Protein AF-B1PHM2-F1 (afdb_monomer_lite)

Foldseek 3Di:
DDADDAFDWAAFFAFHFWDWDQDPDDDDDPVRVVVCVVVHDPPRRIDTPTDTQHHPRTFGFHDKDKDAVVVVDDDPPPDGIDIDTDGDDDDDD

Sequence (93 aa):
MGIIRIGAEVKEGDILVGKVTPKGEKDLSAEERLLHAIFGDKSREVRDTSLRVPHGGDGVVRDVKIFTRANGDELQSGVNMLVRVYTAQKRKI

Radius of gyration: 18.05 Å; chains: 1; bounding box: 45×38×41 Å

Organism: NCBI:txid150054

Secondary structure (DSSP, 8-state):
-EEPPTT-EE-TT-EEEE-EEEPP-----HHHHHHHHHH-TT---EEE--EEPPTT--EEEEEEEEEEGGGT----TT-SEEEEEEEE-----

Structure (mmCIF, N/CA/C/O backbone):
data_AF-B1PHM2-F1
#
_entry.id   AF-B1PHM2-F1
#
loop_
_atom_site.group_PDB
_atom_site.id
_atom_site.type_symbol
_atom_site.label_atom_id
_atom_site.label_alt_id
_atom_site.label_comp_id
_atom_site.label_asym_id
_atom_site.label_entity_id
_atom_site.label_seq_id
_atom_site.pdbx_PDB_ins_code
_atom_site.Cartn_x
_atom_site.Cartn_y
_atom_site.Cartn_z
_atom_site.occupancy
_atom_site.B_iso_or_equiv
_atom_site.auth_seq_id
_atom_site.auth_comp_id
_atom_site.auth_asym_id
_atom_site.auth_atom_id
_atom_site.pdbx_PDB_model_num
ATOM 1 N N . MET A 1 1 ? 2.816 -5.310 -7.244 1.00 68.25 1 MET A N 1
ATOM 2 C CA . MET A 1 1 ? 2.545 -4.265 -6.232 1.00 68.25 1 MET A CA 1
ATOM 3 C C . MET A 1 1 ? 1.269 -4.634 -5.513 1.00 68.25 1 MET A C 1
ATOM 5 O O . MET A 1 1 ? 0.315 -5.010 -6.181 1.00 68.25 1 MET A O 1
ATOM 9 N N . GLY A 1 2 ? 1.266 -4.559 -4.185 1.00 86.31 2 GLY A N 1
ATOM 10 C CA . GLY A 1 2 ? 0.031 -4.607 -3.401 1.00 86.31 2 GLY A CA 1
ATOM 11 C C . GLY A 1 2 ? -0.434 -3.182 -3.126 1.00 86.31 2 GLY A C 1
ATOM 12 O O . GLY A 1 2 ? 0.399 -2.335 -2.820 1.00 86.31 2 GLY A O 1
ATOM 13 N N . ILE A 1 3 ? -1.723 -2.897 -3.261 1.00 91.88 3 ILE A N 1
ATOM 14 C CA . ILE A 1 3 ? -2.299 -1.591 -2.925 1.00 91.88 3 ILE A CA 1
ATOM 15 C C . ILE A 1 3 ? -3.475 -1.852 -1.998 1.00 91.88 3 ILE A C 1
ATOM 17 O O . ILE A 1 3 ? -4.264 -2.771 -2.239 1.00 91.88 3 ILE A O 1
ATOM 21 N N . ILE A 1 4 ? -3.565 -1.076 -0.924 1.00 92.69 4 ILE A N 1
ATOM 22 C CA . ILE A 1 4 ? -4.657 -1.208 0.029 1.00 92.69 4 ILE A CA 1
ATOM 23 C C . ILE A 1 4 ? -6.008 -0.864 -0.611 1.00 92.69 4 ILE A C 1
ATOM 25 O O . ILE A 1 4 ? -6.100 -0.015 -1.500 1.00 92.69 4 ILE A O 1
ATOM 29 N N . ARG A 1 5 ? -7.071 -1.547 -0.179 1.00 91.88 5 ARG A N 1
ATOM 30 C CA . ARG A 1 5 ? -8.422 -1.333 -0.712 1.00 91.88 5 ARG A CA 1
ATOM 31 C C . ARG A 1 5 ? -9.073 -0.109 -0.073 1.00 91.88 5 ARG A C 1
ATOM 33 O O . ARG A 1 5 ? -8.867 0.171 1.106 1.00 91.88 5 ARG A O 1
ATOM 40 N N . ILE A 1 6 ? -9.904 0.580 -0.850 1.00 93.81 6 ILE A N 1
ATOM 41 C CA . ILE A 1 6 ? -10.773 1.648 -0.348 1.00 93.81 6 ILE A CA 1
ATOM 42 C C . ILE A 1 6 ? -11.754 1.054 0.672 1.00 93.81 6 ILE A C 1
ATOM 44 O O . ILE A 1 6 ? -12.279 -0.040 0.468 1.00 93.81 6 ILE A O 1
ATOM 48 N N . GLY A 1 7 ? -11.975 1.766 1.775 1.00 92.06 7 GLY A N 1
ATOM 49 C CA . GLY A 1 7 ? -12.790 1.328 2.907 1.00 92.06 7 GLY A CA 1
ATOM 50 C C . GLY A 1 7 ? -12.034 0.506 3.952 1.00 92.06 7 GLY A C 1
ATOM 51 O O . GLY A 1 7 ? -12.622 0.165 4.972 1.00 92.06 7 GLY A O 1
ATOM 52 N N . ALA A 1 8 ? -10.750 0.202 3.738 1.00 93.62 8 ALA A N 1
ATOM 53 C CA . ALA A 1 8 ? -9.940 -0.478 4.742 1.00 93.62 8 ALA A CA 1
ATOM 54 C C . ALA A 1 8 ? -9.620 0.456 5.917 1.00 93.62 8 ALA A C 1
ATOM 56 O O . ALA A 1 8 ? -9.185 1.593 5.715 1.00 93.62 8 ALA A O 1
ATOM 57 N N . GLU A 1 9 ? -9.808 -0.042 7.136 1.00 93.06 9 GLU A N 1
ATOM 58 C CA . GLU A 1 9 ? -9.271 0.570 8.349 1.00 93.06 9 GLU A CA 1
ATOM 59 C C . GLU A 1 9 ? -7.763 0.323 8.409 1.00 93.06 9 GLU A C 1
ATOM 61 O O . GLU A 1 9 ? -7.302 -0.793 8.171 1.00 93.06 9 GLU A O 1
ATOM 66 N N . VAL A 1 10 ? -7.003 1.372 8.706 1.00 93.88 10 VAL A N 1
ATOM 67 C CA . VAL A 1 10 ? -5.545 1.336 8.783 1.00 93.88 10 VAL A CA 1
ATOM 68 C C . VAL A 1 10 ? -5.063 1.930 10.095 1.00 93.88 10 VAL A C 1
ATOM 70 O O . VAL A 1 10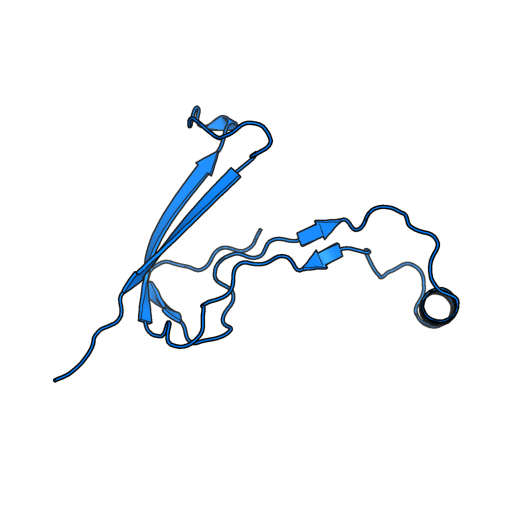 ? -5.644 2.884 10.622 1.00 93.88 10 VAL A O 1
ATOM 73 N N . LYS A 1 11 ? -3.981 1.361 10.614 1.00 92.69 11 LYS A N 1
ATOM 74 C CA . LYS A 1 11 ? -3.287 1.821 11.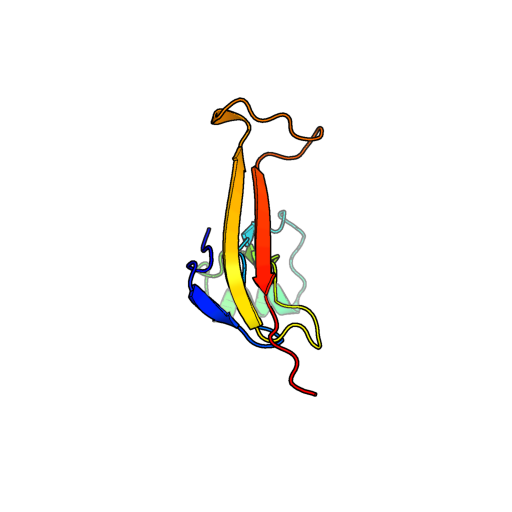815 1.00 92.69 11 LYS A CA 1
ATOM 75 C C . LYS A 1 11 ? -1.829 2.118 11.504 1.00 92.69 11 LYS A C 1
ATOM 77 O O . LYS A 1 11 ? -1.329 1.825 10.419 1.00 92.69 11 LYS A O 1
ATOM 82 N N . GLU A 1 12 ? -1.146 2.734 12.461 1.00 92.12 12 GLU A N 1
ATOM 83 C CA . GLU A 1 12 ? 0.284 2.999 12.341 1.00 92.12 12 GLU A CA 1
ATOM 84 C C . GLU A 1 12 ? 1.066 1.729 11.972 1.00 92.12 12 GLU A C 1
ATOM 86 O O . GLU A 1 12 ? 0.828 0.649 12.510 1.00 92.12 12 GLU A O 1
ATOM 91 N N . GLY A 1 13 ? 1.989 1.857 11.018 1.00 90.12 13 GLY A N 1
ATOM 92 C CA . GLY A 1 13 ? 2.796 0.733 10.543 1.00 90.12 13 GLY A CA 1
ATOM 93 C C . GLY A 1 13 ? 2.139 -0.154 9.478 1.00 90.12 13 GLY A C 1
ATOM 94 O O . GLY A 1 13 ? 2.868 -0.906 8.824 1.00 90.12 13 GLY A O 1
ATOM 95 N N . ASP A 1 14 ? 0.831 -0.032 9.221 1.00 92.81 14 ASP A N 1
ATOM 96 C CA . ASP A 1 14 ? 0.175 -0.786 8.148 1.00 92.81 14 ASP A CA 1
ATOM 97 C C . ASP A 1 14 ? 0.718 -0.399 6.767 1.00 92.81 14 ASP A C 1
ATOM 99 O O . ASP A 1 14 ? 1.115 0.742 6.511 1.00 92.81 14 ASP A O 1
ATOM 103 N N . ILE A 1 15 ? 0.733 -1.364 5.846 1.00 92.50 15 ILE A N 1
ATOM 104 C CA . ILE A 1 15 ? 1.247 -1.173 4.487 1.00 92.50 15 ILE A CA 1
ATOM 105 C C . ILE A 1 15 ? 0.134 -0.623 3.590 1.00 92.50 15 ILE A C 1
ATOM 107 O O . ILE A 1 15 ? -0.834 -1.314 3.279 1.00 92.50 15 ILE A O 1
ATOM 111 N N . LEU A 1 16 ? 0.314 0.607 3.107 1.00 91.25 16 LEU A N 1
ATOM 112 C CA 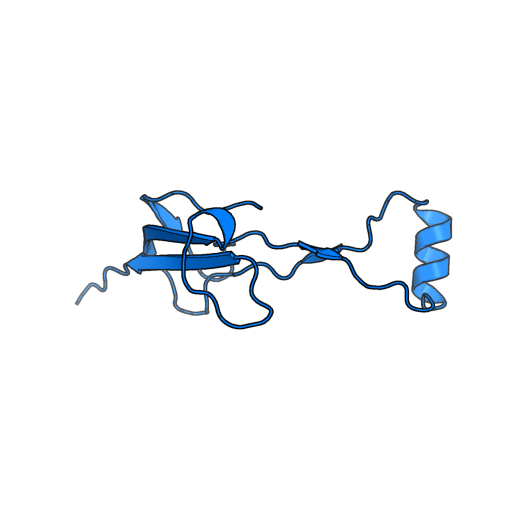. LEU A 1 16 ? -0.583 1.249 2.144 1.00 91.25 16 LEU A CA 1
ATOM 113 C C . LEU A 1 16 ? -0.264 0.823 0.708 1.00 91.25 16 LEU A C 1
ATOM 115 O O . LEU A 1 16 ? -1.161 0.535 -0.086 1.00 91.25 16 LEU A O 1
ATOM 119 N N . VAL A 1 17 ? 1.028 0.787 0.367 1.00 93.62 17 VAL A N 1
ATOM 120 C CA . VAL A 1 17 ? 1.500 0.427 -0.974 1.00 93.62 17 VAL A CA 1
ATOM 121 C C . VAL A 1 17 ? 2.730 -0.463 -0.861 1.00 93.62 17 VAL A C 1
ATOM 123 O O . VAL A 1 17 ? 3.797 -0.017 -0.451 1.00 93.62 17 VAL A O 1
ATOM 126 N N . GLY A 1 18 ? 2.588 -1.717 -1.276 1.00 92.56 18 GLY A N 1
ATOM 127 C CA . GLY A 1 18 ? 3.660 -2.699 -1.347 1.00 92.56 18 GLY A CA 1
ATOM 128 C C . GLY A 1 18 ? 4.585 -2.437 -2.536 1.00 92.56 18 GLY A C 1
ATOM 129 O O . GLY A 1 18 ? 4.209 -2.747 -3.674 1.00 92.56 18 GLY A O 1
ATOM 130 N N . LYS A 1 19 ? 5.788 -1.906 -2.284 1.00 90.12 19 LYS A N 1
ATOM 131 C CA . LYS A 1 19 ? 6.828 -1.632 -3.289 1.00 90.12 19 LYS A CA 1
ATOM 132 C C . LYS A 1 19 ? 8.106 -2.394 -2.942 1.00 90.12 19 LYS A C 1
ATOM 134 O O . LYS A 1 19 ? 8.769 -2.110 -1.947 1.00 90.12 19 LYS A O 1
ATOM 139 N N . VAL A 1 20 ? 8.501 -3.290 -3.838 1.00 87.69 20 VAL A N 1
ATOM 140 C CA . VAL A 1 20 ? 9.785 -3.992 -3.782 1.00 87.69 20 VAL A CA 1
ATOM 141 C C . VAL A 1 20 ? 10.751 -3.361 -4.774 1.00 87.69 20 VAL A C 1
ATOM 143 O O . VAL A 1 20 ? 10.394 -3.128 -5.928 1.00 87.69 20 VAL A O 1
ATOM 146 N N . THR A 1 21 ? 11.959 -3.058 -4.315 1.00 82.44 21 THR A N 1
ATOM 147 C CA . THR A 1 21 ? 13.038 -2.544 -5.162 1.00 82.44 21 THR A CA 1
ATOM 148 C C . THR A 1 21 ? 14.152 -3.589 -5.173 1.00 82.44 21 THR A C 1
ATOM 150 O O . THR A 1 21 ? 14.575 -3.993 -4.088 1.00 82.44 21 THR A O 1
ATOM 153 N N . PRO A 1 22 ? 14.619 -4.069 -6.339 1.00 80.81 22 PRO A N 1
ATOM 154 C CA . PRO A 1 22 ? 15.760 -4.979 -6.376 1.00 80.81 22 PRO A CA 1
ATOM 155 C C . PRO A 1 22 ? 16.975 -4.280 -5.756 1.00 80.81 22 PRO A C 1
ATOM 157 O O . PRO A 1 22 ? 17.244 -3.115 -6.062 1.00 80.81 22 PRO A O 1
ATOM 160 N N . LYS A 1 23 ? 17.686 -4.954 -4.849 1.00 73.94 23 LYS A N 1
ATOM 161 C CA . LYS A 1 23 ? 19.029 -4.520 -4.469 1.00 73.94 23 LYS A CA 1
ATOM 162 C C . LYS A 1 23 ? 19.929 -4.773 -5.680 1.00 73.94 23 LYS A C 1
ATOM 164 O O . LYS A 1 23 ? 19.832 -5.824 -6.305 1.00 73.94 23 LYS A O 1
ATOM 169 N N . GLY A 1 24 ? 20.738 -3.784 -6.053 1.00 64.44 24 GLY A N 1
ATOM 170 C CA . GLY A 1 24 ? 21.783 -4.004 -7.052 1.00 64.44 24 GLY A CA 1
ATOM 171 C C . GLY A 1 24 ? 22.810 -4.996 -6.513 1.00 64.44 24 GLY A C 1
ATOM 172 O O . GLY A 1 24 ? 23.031 -5.025 -5.302 1.00 64.44 24 GLY A O 1
ATOM 173 N N . GLU A 1 25 ? 23.416 -5.775 -7.406 1.00 60.78 25 GLU A N 1
ATOM 174 C CA . GLU A 1 25 ? 24.515 -6.690 -7.096 1.00 60.78 25 GLU A CA 1
ATOM 175 C C . GLU A 1 25 ? 25.640 -5.895 -6.416 1.00 60.78 25 GLU A C 1
ATOM 177 O O . GLU A 1 25 ? 26.338 -5.096 -7.041 1.00 60.78 25 GLU A O 1
ATOM 182 N N . LYS A 1 26 ? 25.764 -6.043 -5.099 1.00 57.78 26 LYS A N 1
ATOM 183 C CA . LYS A 1 26 ? 26.915 -5.579 -4.325 1.00 57.78 26 LYS A CA 1
ATOM 184 C C . LYS A 1 26 ? 27.607 -6.804 -3.765 1.00 57.78 26 LYS A C 1
ATOM 186 O O . LYS A 1 26 ? 26.938 -7.776 -3.427 1.00 57.78 26 LYS A O 1
ATOM 191 N N . ASP A 1 27 ? 28.927 -6.725 -3.628 1.00 58.06 27 ASP A N 1
ATOM 192 C CA . ASP A 1 27 ? 29.725 -7.707 -2.903 1.00 58.06 27 ASP A CA 1
ATOM 193 C C . ASP A 1 27 ? 29.069 -8.026 -1.553 1.00 58.06 27 ASP A C 1
ATOM 195 O O . ASP A 1 27 ? 29.006 -7.182 -0.655 1.00 58.06 27 ASP A O 1
ATOM 199 N N . LEU A 1 28 ? 28.529 -9.242 -1.444 1.00 65.06 28 LEU A N 1
ATOM 200 C CA . LEU A 1 28 ? 27.899 -9.744 -0.230 1.00 65.06 28 LEU A CA 1
ATOM 201 C C . LEU A 1 28 ? 28.926 -9.717 0.907 1.00 65.06 28 LEU A C 1
ATOM 203 O O . LEU A 1 28 ? 30.060 -10.186 0.746 1.00 65.06 28 LEU A O 1
ATOM 207 N N . SER A 1 29 ? 28.521 -9.207 2.071 1.00 76.44 29 SER A N 1
ATOM 208 C CA . SER A 1 29 ? 29.335 -9.289 3.284 1.00 76.44 29 SER A CA 1
ATOM 209 C C . SER A 1 29 ? 29.625 -10.755 3.650 1.00 76.44 29 SER A C 1
ATOM 211 O O . SER A 1 29 ? 28.899 -11.668 3.249 1.00 76.44 29 SER A O 1
ATOM 213 N N . ALA A 1 30 ? 30.693 -11.018 4.413 1.00 78.75 30 ALA A N 1
ATOM 214 C CA . ALA A 1 30 ? 31.042 -12.384 4.828 1.00 78.75 30 ALA A CA 1
ATOM 215 C C . ALA A 1 30 ? 29.883 -13.094 5.564 1.00 78.75 30 ALA A C 1
ATOM 217 O O . ALA A 1 30 ? 29.679 -14.295 5.389 1.00 78.75 30 ALA A O 1
ATOM 218 N N . GLU A 1 31 ? 29.091 -12.333 6.323 1.00 78.62 31 GLU A N 1
ATOM 219 C CA . GLU A 1 31 ? 27.891 -12.789 7.032 1.00 78.62 31 GLU A CA 1
ATOM 220 C C . GLU A 1 31 ? 26.772 -13.192 6.057 1.00 78.62 31 GLU A C 1
ATOM 222 O O . GLU A 1 31 ? 26.169 -14.257 6.202 1.00 78.62 31 GLU A O 1
ATOM 227 N N . GLU A 1 32 ? 26.533 -12.390 5.014 1.00 70.00 32 GLU A N 1
ATOM 228 C CA . GLU A 1 32 ? 25.523 -12.678 3.987 1.00 70.00 32 GLU A CA 1
ATOM 229 C C . GLU A 1 32 ? 25.927 -13.850 3.082 1.00 70.00 32 GLU A C 1
ATOM 231 O O . GLU A 1 32 ? 25.069 -14.643 2.699 1.00 70.00 32 GLU A O 1
ATOM 236 N N . ARG A 1 33 ? 27.226 -14.032 2.799 1.00 74.88 33 ARG A N 1
ATOM 237 C CA . ARG A 1 33 ? 27.740 -15.217 2.081 1.00 74.88 33 ARG A CA 1
ATOM 238 C C . ARG A 1 33 ? 27.516 -16.504 2.874 1.00 74.88 33 ARG A C 1
ATOM 240 O O . ARG A 1 33 ? 27.123 -17.510 2.286 1.00 74.88 33 ARG A O 1
ATOM 247 N N . LEU A 1 34 ? 27.732 -16.477 4.192 1.00 80.88 34 LEU A N 1
ATOM 248 C CA . LEU A 1 34 ? 27.456 -17.620 5.067 1.00 80.88 34 LEU A CA 1
ATOM 249 C C . LEU A 1 34 ? 25.956 -17.937 5.095 1.00 80.88 34 LEU A C 1
ATOM 251 O O . LEU A 1 34 ? 25.563 -19.093 4.947 1.00 80.88 34 LEU A O 1
ATOM 255 N N . LEU A 1 35 ? 25.114 -16.908 5.224 1.00 79.19 35 LEU A N 1
ATOM 256 C CA . LEU A 1 35 ? 23.663 -17.064 5.198 1.00 79.19 35 LEU A CA 1
ATOM 257 C C . LEU A 1 35 ? 23.184 -17.639 3.855 1.00 79.19 35 LEU A C 1
ATOM 259 O O . LEU A 1 35 ? 22.381 -18.568 3.836 1.00 79.19 35 LEU A O 1
ATOM 263 N N . HIS A 1 36 ? 23.718 -17.149 2.735 1.00 71.00 36 HIS A N 1
ATOM 264 C CA . HIS A 1 36 ? 23.409 -17.657 1.398 1.00 71.00 36 HIS A CA 1
ATOM 265 C C . HIS A 1 36 ? 23.841 -19.123 1.222 1.00 71.00 36 HIS A C 1
ATOM 267 O O . HIS A 1 36 ? 23.090 -19.918 0.662 1.00 71.00 36 HIS A O 1
ATOM 273 N N . ALA A 1 37 ? 25.001 -19.518 1.757 1.00 77.62 37 ALA A N 1
ATOM 274 C CA . ALA A 1 37 ? 25.472 -20.904 1.714 1.00 77.62 37 ALA A CA 1
ATOM 275 C C . ALA A 1 37 ? 24.594 -21.868 2.537 1.00 77.62 37 ALA A C 1
ATOM 277 O O . ALA A 1 37 ? 24.434 -23.025 2.156 1.00 77.62 37 ALA A O 1
ATOM 278 N N . ILE A 1 38 ? 24.016 -21.398 3.650 1.00 81.69 38 ILE A N 1
ATOM 279 C CA . ILE A 1 38 ? 23.148 -22.203 4.527 1.00 81.69 38 ILE A CA 1
ATOM 280 C C . ILE A 1 38 ? 21.708 -22.272 3.991 1.00 81.69 38 ILE A C 1
ATOM 282 O O . ILE A 1 38 ? 21.081 -23.327 4.056 1.00 81.69 38 ILE A O 1
ATOM 286 N N . PHE A 1 39 ? 21.172 -21.166 3.463 1.00 74.44 39 PHE A N 1
ATOM 287 C CA . PHE A 1 39 ? 19.763 -21.057 3.055 1.00 74.44 39 PHE A CA 1
ATOM 288 C C . PHE A 1 39 ? 19.515 -21.233 1.544 1.00 74.44 39 PHE A C 1
ATOM 290 O O . PHE A 1 39 ? 18.365 -21.424 1.139 1.00 74.44 39 PHE A O 1
ATOM 297 N N . GLY A 1 40 ? 20.567 -21.242 0.718 1.00 60.28 40 GLY A N 1
ATOM 298 C CA . GLY A 1 40 ? 20.496 -21.430 -0.732 1.00 60.28 40 GLY A CA 1
ATOM 299 C C . GLY A 1 40 ? 19.850 -20.263 -1.493 1.00 60.28 40 GLY A C 1
ATOM 300 O O . GLY A 1 40 ? 19.178 -19.408 -0.920 1.00 60.28 40 GLY A O 1
ATOM 301 N N . ASP A 1 41 ? 20.031 -20.275 -2.817 1.00 60.66 41 ASP A N 1
ATOM 302 C CA . ASP A 1 41 ? 19.720 -19.265 -3.856 1.00 60.66 41 ASP A CA 1
ATOM 303 C C . ASP A 1 41 ? 18.273 -18.695 -3.911 1.00 60.66 41 ASP A C 1
ATOM 305 O O . ASP A 1 41 ? 17.881 -18.012 -4.851 1.00 60.66 41 ASP A O 1
ATOM 309 N N . LYS A 1 42 ? 17.414 -18.952 -2.919 1.00 55.25 42 LYS A N 1
ATOM 310 C CA . LYS A 1 42 ? 15.996 -18.543 -2.931 1.00 55.25 42 LYS A CA 1
ATOM 311 C C . LYS A 1 42 ? 15.718 -17.140 -2.398 1.00 55.25 42 LYS A C 1
ATOM 313 O O . LYS A 1 42 ? 14.585 -16.664 -2.516 1.00 55.25 42 LYS A O 1
ATOM 318 N N . SER A 1 43 ? 16.707 -16.456 -1.837 1.00 57.84 43 SER A N 1
ATOM 319 C CA . SER A 1 43 ? 16.532 -15.082 -1.371 1.00 57.84 43 SER A CA 1
ATOM 320 C C . SER A 1 43 ? 16.672 -14.123 -2.546 1.00 57.84 43 SER A C 1
ATOM 322 O O . SER A 1 43 ? 17.738 -13.570 -2.779 1.00 57.84 43 SER A O 1
ATOM 324 N N . ARG A 1 44 ? 15.579 -13.904 -3.292 1.00 62.00 44 ARG A N 1
ATOM 325 C CA . ARG A 1 44 ? 15.460 -12.729 -4.169 1.00 62.00 44 ARG A CA 1
ATOM 326 C C . ARG A 1 44 ? 15.828 -11.504 -3.334 1.00 62.00 44 ARG A C 1
ATOM 328 O O . ARG A 1 44 ? 15.074 -11.146 -2.431 1.00 62.00 44 ARG A O 1
ATOM 335 N N . GLU A 1 45 ? 16.971 -10.890 -3.621 1.00 69.88 45 GLU A N 1
ATOM 336 C CA . GLU A 1 45 ? 17.494 -9.723 -2.910 1.00 69.88 45 GLU A CA 1
ATOM 337 C C . GLU A 1 45 ? 16.658 -8.477 -3.224 1.00 69.88 45 GLU A C 1
ATOM 339 O O . GLU A 1 45 ? 17.088 -7.528 -3.874 1.00 69.88 45 GLU A O 1
ATOM 344 N N . VAL A 1 46 ? 15.400 -8.474 -2.799 1.00 78.19 46 VAL A N 1
ATOM 345 C CA . VAL A 1 46 ? 14.509 -7.329 -2.924 1.00 78.19 46 VAL A CA 1
ATOM 346 C C . VAL A 1 46 ? 14.460 -6.604 -1.595 1.00 78.19 46 VAL A C 1
ATOM 348 O O . VAL A 1 46 ? 14.235 -7.187 -0.537 1.00 78.19 46 VAL A O 1
ATOM 351 N N . ARG A 1 47 ? 14.676 -5.294 -1.639 1.00 80.50 47 ARG A N 1
ATOM 352 C CA . ARG A 1 47 ? 14.447 -4.425 -0.497 1.00 80.50 47 ARG A CA 1
ATOM 353 C C . ARG A 1 47 ? 12.989 -3.993 -0.502 1.00 80.50 47 ARG A C 1
ATOM 355 O O . ARG A 1 47 ? 12.501 -3.425 -1.483 1.00 80.50 47 ARG A O 1
ATOM 362 N N . ASP A 1 48 ? 12.306 -4.241 0.607 1.00 84.06 48 ASP A N 1
ATOM 363 C CA . ASP A 1 48 ? 11.000 -3.649 0.854 1.00 84.06 48 ASP A CA 1
ATOM 364 C C . ASP A 1 48 ? 11.159 -2.129 1.024 1.00 84.06 48 ASP A C 1
ATOM 366 O O . ASP A 1 48 ? 11.890 -1.641 1.884 1.00 84.06 48 ASP A O 1
ATOM 370 N N . THR A 1 49 ? 10.504 -1.385 0.142 1.00 86.69 49 THR A N 1
ATOM 371 C CA . THR A 1 49 ? 10.466 0.089 0.096 1.00 86.69 49 THR A CA 1
ATOM 372 C C . THR A 1 49 ? 9.014 0.559 0.089 1.00 86.69 49 THR A C 1
ATOM 374 O O . THR A 1 49 ? 8.651 1.534 -0.568 1.00 86.69 49 THR A O 1
ATOM 377 N N . SER A 1 50 ? 8.170 -0.215 0.767 1.00 90.94 50 SER A N 1
ATOM 378 C CA . SER A 1 50 ? 6.729 -0.045 0.793 1.00 90.94 50 SER A CA 1
ATOM 379 C C . SER A 1 50 ? 6.326 1.225 1.538 1.00 90.94 50 SER A C 1
ATOM 381 O O . SER A 1 50 ? 6.954 1.619 2.520 1.00 90.94 50 SER A O 1
ATOM 383 N N . LEU A 1 51 ? 5.248 1.859 1.076 1.00 90.31 51 LEU A N 1
ATOM 384 C CA . LEU A 1 51 ? 4.625 2.978 1.769 1.00 90.31 51 LEU A CA 1
ATOM 385 C C . LEU A 1 51 ? 3.841 2.430 2.958 1.00 90.31 51 LEU A C 1
ATOM 387 O O . LEU A 1 51 ? 2.930 1.618 2.775 1.00 90.31 51 LEU A O 1
ATOM 391 N N . ARG A 1 52 ? 4.182 2.899 4.154 1.00 92.56 52 ARG A N 1
ATOM 392 C CA . ARG A 1 52 ? 3.482 2.568 5.394 1.00 92.56 52 ARG A CA 1
ATOM 393 C C . ARG A 1 52 ? 2.752 3.782 5.942 1.00 92.56 52 ARG A C 1
ATOM 395 O O . ARG A 1 52 ? 3.110 4.920 5.634 1.00 92.56 52 ARG A O 1
ATOM 402 N N . VAL A 1 53 ? 1.744 3.524 6.760 1.00 92.44 53 VAL A N 1
ATOM 403 C CA . VAL A 1 53 ? 1.036 4.555 7.512 1.00 92.44 53 VAL A CA 1
ATOM 404 C C . VAL A 1 53 ? 2.002 5.214 8.507 1.00 92.44 53 VAL A C 1
ATOM 406 O O . VAL A 1 53 ? 2.637 4.495 9.287 1.00 92.44 53 VAL A O 1
ATOM 409 N N . PRO A 1 54 ? 2.140 6.554 8.497 1.00 90.12 54 PRO A N 1
ATOM 410 C CA . PRO A 1 54 ? 2.975 7.265 9.459 1.00 90.12 54 PRO A CA 1
ATOM 411 C C . PRO A 1 54 ? 2.393 7.185 10.878 1.00 90.12 54 PRO A C 1
ATOM 413 O O . PRO A 1 54 ? 1.210 6.902 11.072 1.00 90.12 54 PRO A O 1
ATOM 416 N N . HIS A 1 55 ? 3.220 7.477 11.881 1.00 88.06 55 HIS A N 1
ATOM 417 C CA . HIS A 1 55 ? 2.776 7.523 13.276 1.00 88.06 55 HIS A CA 1
ATOM 418 C C . HIS A 1 55 ? 1.629 8.527 13.465 1.00 88.06 55 HIS A C 1
ATOM 420 O O . HIS A 1 55 ? 1.670 9.634 12.926 1.00 88.06 55 HIS A O 1
ATOM 426 N N . GLY A 1 56 ? 0.598 8.130 14.218 1.00 83.06 56 GLY A N 1
ATOM 427 C CA . GLY A 1 56 ? -0.615 8.934 14.422 1.00 83.06 56 GLY A CA 1
ATOM 428 C C . GLY A 1 56 ? -1.549 9.014 13.205 1.00 83.06 56 GLY A C 1
ATOM 429 O O . GLY A 1 56 ? -2.453 9.846 13.185 1.00 83.06 56 GLY A O 1
ATOM 430 N N . GLY A 1 57 ? -1.315 8.186 12.182 1.00 81.62 57 GLY A N 1
ATOM 431 C CA . GLY A 1 57 ? -2.127 8.091 10.971 1.00 81.62 57 GLY A CA 1
ATOM 432 C C . GLY A 1 57 ? -3.221 7.024 11.035 1.00 81.62 57 GLY A C 1
ATOM 433 O O . GLY A 1 57 ? -3.392 6.291 10.067 1.00 81.62 57 GLY A O 1
ATOM 434 N N . ASP A 1 58 ? -3.944 6.887 12.145 1.00 88.38 58 ASP A N 1
ATOM 435 C CA . ASP A 1 58 ? -5.110 6.000 12.195 1.00 88.38 58 ASP A CA 1
ATOM 436 C C . ASP A 1 58 ? -6.269 6.552 11.348 1.00 88.38 58 ASP A C 1
ATOM 438 O O . ASP A 1 58 ? -6.502 7.761 11.275 1.00 88.38 58 ASP A O 1
ATOM 442 N N . GLY A 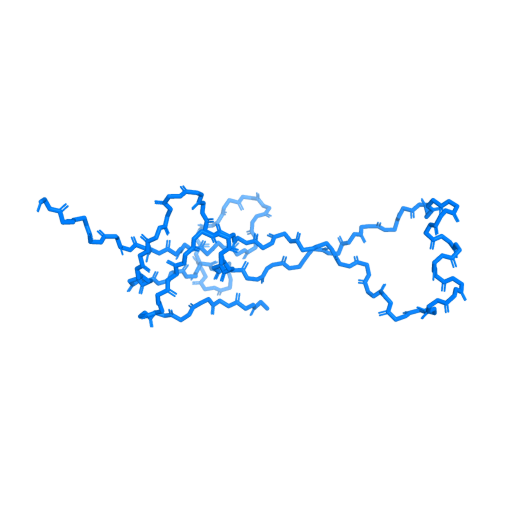1 59 ? -7.003 5.669 10.671 1.00 92.19 59 GLY A N 1
ATOM 443 C CA . GLY A 1 59 ? -8.155 6.087 9.881 1.00 92.19 59 GLY A CA 1
ATOM 444 C C . GLY A 1 59 ? -8.647 5.045 8.891 1.00 92.19 59 GLY A C 1
ATOM 445 O O . GLY A 1 59 ? -8.308 3.870 8.964 1.00 92.19 59 GLY A O 1
ATOM 446 N N . VAL A 1 60 ? -9.462 5.499 7.943 1.00 93.56 60 VAL A N 1
ATOM 447 C CA . VAL A 1 60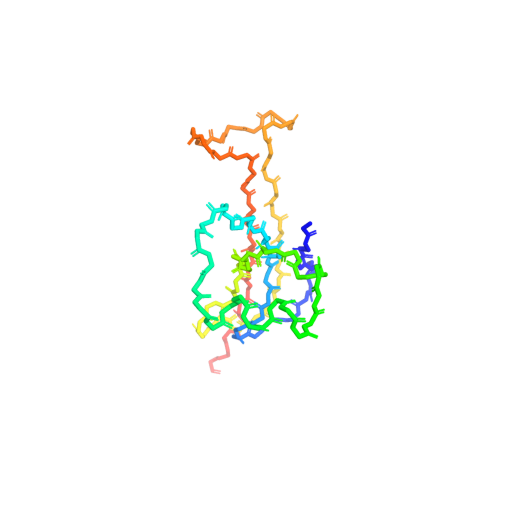 ? -10.015 4.673 6.864 1.00 93.56 60 VAL A CA 1
ATOM 448 C C . VAL A 1 60 ? -9.491 5.175 5.527 1.00 93.56 60 VAL A C 1
ATOM 450 O O . VAL A 1 60 ? -9.444 6.384 5.280 1.00 93.56 60 VAL A O 1
ATOM 453 N N . VAL A 1 61 ? -9.117 4.256 4.640 1.00 94.38 61 VAL A N 1
ATOM 454 C CA . VAL A 1 61 ? -8.751 4.583 3.258 1.00 94.38 61 VAL A CA 1
ATOM 455 C C . VAL A 1 61 ? -9.995 5.067 2.523 1.00 94.38 61 VAL A C 1
ATOM 457 O O . VAL A 1 61 ? -10.920 4.299 2.269 1.00 94.38 61 VAL A O 1
ATOM 460 N N . ARG A 1 62 ? -10.027 6.349 2.170 1.00 94.12 62 ARG A N 1
ATOM 461 C CA . ARG A 1 62 ? -11.155 6.973 1.475 1.00 94.12 62 ARG A CA 1
ATOM 462 C C . ARG A 1 62 ? -11.061 6.820 -0.036 1.00 94.12 62 ARG A C 1
ATOM 464 O O . ARG A 1 62 ? -12.082 6.614 -0.677 1.00 94.12 62 ARG A O 1
ATOM 471 N N . ASP A 1 63 ? -9.863 6.976 -0.589 1.00 93.44 63 ASP A N 1
ATOM 472 C CA . ASP A 1 63 ? -9.640 6.938 -2.034 1.00 93.44 63 ASP A CA 1
ATOM 473 C C . ASP A 1 63 ? -8.184 6.585 -2.355 1.00 93.44 63 ASP A C 1
ATOM 475 O O . ASP A 1 63 ? -7.277 6.862 -1.563 1.00 93.44 63 ASP A O 1
ATOM 479 N N . VAL A 1 64 ? -7.950 5.992 -3.526 1.00 92.62 64 VAL A N 1
ATOM 480 C CA . VAL A 1 64 ? -6.607 5.674 -4.021 1.00 92.62 64 VAL A CA 1
ATOM 481 C C . VAL A 1 64 ? -6.493 6.089 -5.480 1.00 92.62 64 VAL A C 1
ATOM 483 O O . VAL A 1 64 ? -7.232 5.598 -6.329 1.00 92.62 64 VAL A O 1
ATOM 486 N N . LYS A 1 65 ? -5.519 6.949 -5.787 1.00 91.56 65 LYS A N 1
ATOM 487 C CA . LYS A 1 65 ? -5.214 7.384 -7.154 1.00 91.56 65 LYS A CA 1
ATOM 488 C C . LYS A 1 65 ? -3.873 6.839 -7.609 1.00 91.56 65 LYS A C 1
ATOM 490 O O . LYS A 1 65 ? -2.863 7.007 -6.924 1.00 91.56 65 LYS A O 1
ATOM 495 N N . ILE A 1 66 ? -3.870 6.214 -8.779 1.00 90.81 66 ILE A N 1
ATOM 496 C CA . ILE A 1 66 ? -2.687 5.633 -9.408 1.00 90.81 66 ILE A CA 1
ATOM 497 C C . ILE A 1 66 ? -2.454 6.395 -10.707 1.00 90.81 66 ILE A C 1
ATOM 499 O O . ILE A 1 66 ? -3.311 6.384 -11.584 1.00 90.81 66 ILE A O 1
ATOM 503 N N . PHE A 1 67 ? -1.298 7.035 -10.813 1.00 91.44 67 PHE A N 1
ATOM 504 C CA . PHE A 1 67 ? -0.852 7.737 -12.008 1.00 91.44 67 PHE A CA 1
ATOM 505 C C . PHE A 1 67 ? 0.260 6.925 -12.658 1.00 91.44 67 PHE A C 1
ATOM 507 O O . PHE A 1 67 ? 1.215 6.509 -11.987 1.00 91.44 67 PHE A O 1
ATOM 514 N N . THR A 1 68 ? 0.147 6.688 -13.959 1.00 89.06 68 THR A N 1
ATOM 515 C CA . THR A 1 68 ? 1.140 5.920 -14.716 1.00 89.06 68 THR A CA 1
ATOM 516 C C . THR A 1 68 ? 1.445 6.606 -16.030 1.00 89.06 68 THR A C 1
ATOM 518 O O . THR A 1 68 ? 0.561 7.146 -16.687 1.00 89.06 68 THR A O 1
ATOM 521 N N . ARG A 1 69 ? 2.700 6.502 -16.476 1.00 85.19 69 ARG A N 1
ATOM 522 C CA . ARG A 1 69 ? 3.098 7.032 -17.786 1.00 85.19 69 ARG A CA 1
ATOM 523 C C . ARG A 1 69 ? 2.317 6.380 -18.938 1.00 85.19 69 ARG A C 1
ATOM 525 O O . ARG A 1 69 ? 2.073 7.026 -19.947 1.00 85.19 69 ARG A O 1
ATOM 532 N N . ALA A 1 70 ? 1.903 5.121 -18.773 1.00 83.81 70 ALA A N 1
ATOM 533 C CA . ALA A 1 70 ? 1.105 4.391 -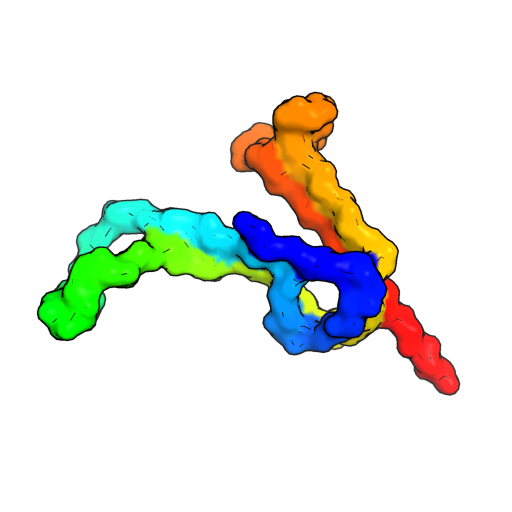19.759 1.00 83.81 70 ALA A CA 1
ATOM 534 C C . ALA A 1 70 ? -0.315 4.960 -19.936 1.00 83.81 70 ALA A C 1
ATOM 536 O O . ALA A 1 70 ? -0.854 4.890 -21.034 1.00 83.81 70 ALA A O 1
ATOM 537 N N . ASN A 1 71 ? -0.891 5.560 -18.888 1.00 83.62 71 ASN A N 1
ATOM 538 C CA . ASN A 1 71 ? -2.188 6.239 -18.955 1.00 83.62 71 ASN A CA 1
ATOM 539 C C . ASN A 1 71 ? -2.096 7.685 -19.474 1.00 83.62 71 ASN A C 1
ATOM 541 O O . ASN A 1 71 ? -3.113 8.369 -19.532 1.00 83.62 71 ASN A O 1
ATOM 545 N N . GLY A 1 72 ? -0.903 8.159 -19.849 1.00 84.31 72 GLY A N 1
ATOM 546 C CA . GLY A 1 72 ? -0.701 9.537 -20.299 1.00 84.31 72 GLY A CA 1
ATOM 547 C C . GLY A 1 72 ? -0.629 10.565 -19.166 1.00 84.31 72 GLY A C 1
ATOM 548 O O . GLY A 1 72 ? -0.721 11.758 -19.436 1.00 84.31 72 GLY A O 1
ATOM 549 N N . ASP A 1 73 ? -0.451 10.131 -17.913 1.00 88.00 73 ASP A N 1
ATOM 550 C CA . ASP A 1 73 ? -0.275 11.043 -16.782 1.00 88.00 73 ASP A CA 1
ATOM 551 C C . ASP A 1 73 ? 1.106 11.722 -16.818 1.00 88.00 73 ASP A C 1
ATOM 553 O O . ASP A 1 73 ? 2.138 11.067 -17.018 1.00 88.00 73 ASP A O 1
ATOM 557 N N . GLU A 1 74 ? 1.146 13.030 -16.550 1.00 86.62 74 GLU A N 1
ATOM 558 C CA . GLU A 1 74 ? 2.402 13.763 -16.375 1.00 86.62 74 GLU A CA 1
ATOM 559 C C . GLU A 1 74 ? 3.085 13.362 -15.060 1.00 86.62 74 GLU A C 1
ATOM 561 O O . GLU A 1 74 ? 2.602 13.622 -13.955 1.00 86.62 74 GLU A O 1
ATOM 566 N N . LEU A 1 75 ? 4.248 12.723 -15.187 1.00 88.94 75 LEU A N 1
ATOM 567 C CA . LEU A 1 75 ? 5.086 12.284 -14.074 1.00 88.94 75 LEU A CA 1
ATOM 568 C C . LEU A 1 75 ? 6.461 12.951 -14.151 1.00 88.94 75 LEU A C 1
ATOM 570 O O . LEU A 1 75 ? 7.004 13.157 -15.238 1.00 88.94 75 LEU A O 1
ATOM 574 N N . GLN A 1 76 ? 7.057 13.226 -12.987 1.00 88.06 76 GLN A N 1
ATOM 575 C CA . GLN A 1 76 ? 8.426 13.741 -12.904 1.00 88.06 76 GLN A CA 1
ATOM 576 C C . GLN A 1 76 ? 9.424 12.803 -13.601 1.00 88.06 76 GLN A C 1
ATOM 578 O O . GLN A 1 76 ? 9.229 11.584 -13.679 1.00 88.06 76 GLN A O 1
ATOM 583 N N . SER A 1 77 ? 10.518 13.379 -14.106 1.00 86.06 77 SER A N 1
ATOM 584 C CA . SER A 1 77 ? 11.589 12.607 -14.740 1.00 86.06 77 SER A CA 1
ATOM 585 C C . SER A 1 77 ? 12.150 11.567 -13.762 1.00 86.06 77 SER A C 1
ATOM 587 O O . SER A 1 77 ? 12.458 11.891 -12.618 1.00 86.06 77 SER A O 1
ATOM 589 N N . GLY A 1 78 ? 12.228 10.305 -14.193 1.00 85.94 78 GLY A N 1
ATOM 590 C CA . GLY A 1 78 ? 12.634 9.171 -13.351 1.00 85.94 78 GLY A CA 1
ATOM 591 C C . GLY A 1 78 ? 11.510 8.503 -12.542 1.00 85.94 78 GLY A C 1
ATOM 592 O O . GLY A 1 78 ? 11.763 7.501 -11.874 1.00 85.94 78 GLY A O 1
ATOM 593 N N . VAL A 1 79 ? 10.266 8.993 -12.613 1.00 87.38 79 VAL A N 1
ATOM 594 C CA . VAL A 1 79 ? 9.104 8.364 -11.961 1.00 87.38 79 VAL A CA 1
ATOM 595 C C . VAL A 1 79 ? 8.296 7.556 -12.980 1.00 87.38 79 VAL A C 1
ATOM 597 O O . VAL A 1 79 ? 7.751 8.102 -13.940 1.00 87.38 79 VAL A O 1
ATOM 600 N N . ASN A 1 80 ? 8.187 6.244 -12.752 1.00 85.94 80 ASN A N 1
ATOM 601 C CA . ASN A 1 80 ? 7.385 5.343 -13.595 1.00 85.94 80 ASN A CA 1
ATOM 602 C C . ASN A 1 80 ? 5.906 5.295 -13.182 1.00 85.94 80 ASN A C 1
ATOM 604 O O . ASN A 1 80 ? 5.026 5.112 -14.021 1.00 85.94 80 ASN A O 1
ATOM 608 N N . MET A 1 81 ? 5.642 5.432 -11.882 1.00 87.25 81 MET A N 1
ATOM 609 C CA . MET A 1 81 ? 4.312 5.342 -11.289 1.00 87.25 81 MET A CA 1
ATOM 610 C C . MET A 1 81 ? 4.264 6.184 -10.016 1.00 87.25 81 MET A C 1
ATOM 612 O O . MET A 1 81 ? 5.193 6.136 -9.207 1.00 87.25 81 MET A O 1
ATOM 616 N N . LEU A 1 82 ? 3.166 6.908 -9.824 1.00 89.69 82 LEU A N 1
ATOM 617 C CA . LEU A 1 82 ? 2.873 7.652 -8.605 1.00 89.69 82 LEU A CA 1
ATOM 618 C C . LEU A 1 82 ? 1.564 7.122 -8.018 1.00 89.69 82 LEU A C 1
ATOM 620 O O . LEU A 1 82 ? 0.547 7.083 -8.701 1.00 89.69 82 LEU A O 1
ATOM 624 N N . VAL A 1 83 ? 1.579 6.728 -6.747 1.00 90.88 83 VAL A N 1
ATOM 625 C CA . VAL A 1 83 ? 0.378 6.273 -6.036 1.00 90.88 83 VAL A CA 1
ATOM 626 C C . VAL A 1 83 ? 0.098 7.240 -4.895 1.00 90.88 83 VAL A C 1
ATOM 628 O O . VAL A 1 83 ? 0.977 7.501 -4.076 1.00 90.88 83 VAL A O 1
ATOM 631 N N . ARG A 1 84 ? -1.120 7.778 -4.842 1.00 91.62 84 ARG A N 1
ATOM 632 C CA . ARG A 1 84 ? -1.610 8.628 -3.753 1.00 91.62 84 ARG A CA 1
ATOM 633 C C . ARG A 1 84 ? -2.738 7.911 -3.029 1.00 91.62 84 ARG A C 1
ATOM 635 O O . ARG A 1 84 ? -3.734 7.550 -3.648 1.00 91.62 84 ARG A O 1
ATOM 642 N N . VAL A 1 85 ? -2.577 7.728 -1.724 1.00 91.81 85 VAL A N 1
ATOM 643 C CA . VAL A 1 85 ? -3.585 7.118 -0.853 1.00 91.81 85 VAL A CA 1
ATOM 644 C C . VAL A 1 85 ? -4.154 8.207 0.043 1.00 91.81 85 VAL A C 1
ATOM 646 O O . VAL A 1 85 ? -3.405 8.883 0.746 1.00 91.81 85 VAL A O 1
ATOM 649 N N . TYR A 1 86 ? -5.468 8.393 -0.002 1.00 92.06 86 TYR A N 1
ATOM 650 C CA . TYR A 1 86 ? -6.180 9.354 0.829 1.00 92.06 86 TYR A CA 1
ATOM 651 C C . TYR A 1 86 ? -6.759 8.627 2.036 1.00 92.06 86 TYR A C 1
ATOM 653 O O . TYR A 1 86 ? -7.659 7.799 1.895 1.00 92.06 86 TYR A O 1
ATOM 661 N N . THR A 1 87 ? -6.255 8.946 3.223 1.00 91.44 87 THR A N 1
ATOM 662 C CA . THR A 1 87 ? -6.782 8.441 4.492 1.00 91.44 87 THR A CA 1
ATOM 663 C C . THR A 1 87 ? -7.629 9.512 5.171 1.00 91.44 87 THR A C 1
ATOM 665 O O . THR A 1 87 ? -7.363 10.710 5.062 1.00 91.44 87 THR A O 1
ATOM 668 N N . ALA A 1 88 ? -8.692 9.086 5.844 1.00 90.88 88 ALA A N 1
ATOM 669 C CA . ALA A 1 88 ? -9.562 9.953 6.622 1.00 90.88 88 ALA A CA 1
ATOM 670 C C . ALA A 1 88 ? -9.588 9.478 8.077 1.00 90.88 88 ALA A C 1
ATOM 672 O O . ALA A 1 88 ? -9.919 8.325 8.348 1.00 90.88 88 ALA A O 1
ATOM 673 N N . GLN A 1 89 ? -9.277 10.382 9.004 1.00 88.62 89 GLN A N 1
ATOM 674 C CA . GLN A 1 89 ? -9.359 10.140 10.442 1.00 88.62 89 GLN A CA 1
ATOM 675 C C . GLN A 1 89 ? -10.597 10.845 11.001 1.00 88.62 89 GLN A C 1
ATOM 677 O O . GLN A 1 89 ? -10.789 12.043 10.783 1.00 88.62 89 GLN A O 1
ATOM 682 N N . LYS A 1 90 ? -11.437 10.127 11.752 1.00 83.44 90 LYS A N 1
ATOM 683 C CA . LYS A 1 90 ? -12.546 10.743 12.490 1.00 83.44 90 LYS A CA 1
ATOM 684 C C . LYS A 1 90 ? -12.081 11.072 13.906 1.00 83.44 90 LYS A C 1
ATOM 686 O O . LYS A 1 90 ? -12.068 10.199 14.766 1.00 83.44 90 LYS A O 1
ATOM 691 N N . ARG A 1 91 ? -11.732 12.334 14.160 1.00 83.19 91 ARG A N 1
ATOM 692 C CA . ARG A 1 91 ? -11.439 12.811 15.520 1.00 83.19 91 ARG A CA 1
ATOM 693 C C . ARG A 1 91 ? -12.748 13.108 16.247 1.00 83.19 91 ARG A C 1
ATOM 695 O O . ARG A 1 91 ? -13.558 13.892 15.755 1.00 83.19 91 ARG A O 1
ATOM 702 N N . LYS A 1 92 ? -12.978 12.444 17.381 1.00 80.62 92 LYS A N 1
ATOM 703 C CA . LYS A 1 92 ? -14.052 12.812 18.314 1.00 80.62 92 LYS A CA 1
ATOM 704 C C . LYS A 1 92 ? -13.557 13.947 19.216 1.00 80.62 92 LYS A C 1
ATOM 706 O O . LYS A 1 92 ? -12.386 13.945 19.588 1.00 80.62 92 LYS A O 1
ATOM 711 N N . ILE A 1 93 ? -14.450 14.894 19.495 1.00 72.00 93 ILE A N 1
ATOM 712 C CA . ILE A 1 93 ? -14.311 15.933 20.527 1.00 72.00 93 ILE A CA 1
ATOM 713 C C . ILE A 1 93 ? -14.843 15.363 21.838 1.00 72.00 93 ILE A C 1
ATOM 715 O O . ILE A 1 93 ? -15.836 14.599 21.757 1.00 72.00 93 ILE A O 1
#

InterPro domains:
  IPR007120 DNA-directed RNA polymerase, subunit 2, hybrid-binding domain [PF00562] (2-93)
  IPR014724 RNA polymerase Rpb2, OB-fold [G3DSA:2.40.50.150] (2-92)

pLDDT: mean 83.69, std 10.36, range [55.25, 94.38]